Protein AF-A0A165X0E7-F1 (afdb_monomer_lite)

pLDDT: mean 76.17, std 12.95, range [45.88, 93.25]

Sequence (101 aa):
MWDSIQARAPTYFVEYLQEYWMGQDWLEKWTAMHRVGRDILSQSNTNMLIEVFHHVLKGTFLEGQQNRRVDDLIHILLSDCIKHYVLRQIRQEAGFEGRDL

Foldseek 3Di:
DVVVCCVPDDPVVVVCCCVQCVDPVNCCVPPPVNPPPQDPVRPPCVVVVVVVVVVCCCVPQVVVDDDDDPVVSVCSCVPPVVVVVVVVVVCVVVVNDDDDD

Radius of gyration: 20.68 Å; chains: 1; bounding box: 38×44×47 Å

Structure (mmCIF, N/CA/C/O backbone):
data_AF-A0A165X0E7-F1
#
_entry.id   AF-A0A165X0E7-F1
#
loop_
_atom_site.group_PDB
_atom_site.id
_atom_site.type_symbol
_atom_site.label_atom_id
_atom_site.label_alt_id
_atom_site.label_comp_id
_atom_site.label_asym_id
_atom_site.label_entity_id
_atom_site.label_seq_id
_atom_site.pdbx_PDB_ins_code
_atom_site.Cartn_x
_atom_site.Cartn_y
_atom_site.Cartn_z
_atom_site.occupancy
_atom_site.B_iso_or_equiv
_atom_site.auth_seq_id
_atom_site.auth_comp_id
_atom_site.auth_asym_id
_atom_site.auth_atom_id
_atom_site.pdbx_PDB_model_num
ATOM 1 N N . MET A 1 1 ? -6.622 24.169 20.586 1.00 61.62 1 MET A N 1
ATOM 2 C CA . MET A 1 1 ? -7.073 23.062 19.702 1.00 61.62 1 MET A CA 1
ATOM 3 C C . MET A 1 1 ? -7.477 21.835 20.512 1.00 61.62 1 MET A C 1
ATOM 5 O O . MET A 1 1 ? -8.504 21.243 20.209 1.00 61.62 1 MET A O 1
ATOM 9 N N . TRP A 1 2 ? -6.721 21.473 21.550 1.00 71.69 2 TRP A N 1
ATOM 10 C CA . TRP A 1 2 ? -7.078 20.375 22.452 1.00 71.69 2 TRP A CA 1
ATOM 11 C C . TRP A 1 2 ? -8.324 20.678 23.303 1.00 71.69 2 TRP A C 1
ATOM 13 O O . TRP A 1 2 ? -9.266 19.891 23.303 1.00 71.69 2 TRP A O 1
ATOM 23 N N . ASP A 1 3 ? -8.414 21.880 23.876 1.00 79.69 3 ASP A N 1
ATOM 24 C CA . ASP A 1 3 ? -9.551 22.283 24.726 1.00 79.69 3 ASP A CA 1
ATOM 25 C C . ASP A 1 3 ? -10.893 22.265 23.971 1.00 79.69 3 ASP A C 1
ATOM 27 O O . ASP A 1 3 ? -11.930 21.861 24.495 1.00 79.69 3 ASP A O 1
ATOM 31 N N . SER A 1 4 ? -10.875 22.630 22.684 1.00 79.44 4 SER A N 1
ATOM 32 C CA . SER A 1 4 ? -12.052 22.574 21.807 1.00 79.44 4 SER A CA 1
ATOM 33 C C . SER A 1 4 ? -12.501 21.149 21.467 1.00 79.44 4 SER A C 1
ATOM 35 O O . SER A 1 4 ? -13.669 20.944 21.143 1.00 79.44 4 SER A O 1
ATOM 37 N N . ILE A 1 5 ? -11.589 20.172 21.517 1.00 71.69 5 ILE A N 1
ATOM 38 C CA . ILE A 1 5 ? -11.895 18.751 21.307 1.00 71.69 5 ILE A CA 1
ATOM 39 C C . ILE A 1 5 ? -12.470 18.163 22.595 1.00 71.69 5 ILE A C 1
ATOM 41 O O . ILE A 1 5 ? -13.504 17.503 22.541 1.00 71.69 5 ILE A O 1
ATOM 45 N N . GLN A 1 6 ? -11.875 18.476 23.751 1.00 79.94 6 GLN A N 1
ATOM 46 C CA . GLN A 1 6 ? -12.381 18.044 25.059 1.00 79.94 6 GLN A CA 1
ATOM 47 C C . GLN A 1 6 ? -13.808 18.538 25.327 1.00 79.94 6 GLN A C 1
ATOM 49 O O . GLN A 1 6 ? -14.614 17.802 25.882 1.00 79.94 6 GLN A O 1
ATOM 54 N N . ALA A 1 7 ? -14.153 19.745 24.869 1.00 82.94 7 ALA A N 1
ATOM 55 C CA . ALA A 1 7 ? -15.501 20.296 25.014 1.00 82.94 7 ALA A CA 1
ATOM 56 C C . ALA A 1 7 ? -16.574 19.592 24.155 1.00 82.94 7 ALA A C 1
ATOM 58 O O . ALA A 1 7 ? -17.765 19.749 24.414 1.00 82.94 7 ALA A O 1
ATOM 59 N N . ARG A 1 8 ? -16.176 18.865 23.102 1.00 87.31 8 ARG A N 1
ATOM 60 C CA . ARG A 1 8 ? -17.091 18.213 22.144 1.00 87.31 8 ARG A CA 1
ATOM 61 C C . ARG A 1 8 ? -17.096 16.694 22.247 1.00 87.31 8 ARG A C 1
ATOM 63 O O . ARG A 1 8 ? -18.060 16.064 21.818 1.00 87.31 8 ARG A O 1
ATOM 70 N N . ALA A 1 9 ? -16.014 16.111 22.745 1.00 86.25 9 ALA A N 1
ATOM 71 C CA . ALA A 1 9 ? -15.857 14.674 22.830 1.00 86.25 9 ALA A CA 1
ATOM 72 C C . ALA A 1 9 ? -16.500 14.115 24.112 1.00 86.25 9 ALA A C 1
ATOM 74 O O . ALA A 1 9 ? -16.439 14.756 25.161 1.00 86.25 9 ALA A O 1
ATOM 75 N N . PRO A 1 10 ? -17.087 12.909 24.058 1.00 91.44 10 PRO A N 1
ATOM 76 C CA . PRO A 1 10 ? -17.548 12.213 25.253 1.00 91.44 10 PRO A CA 1
ATOM 77 C C . PRO A 1 10 ? -16.417 11.988 26.263 1.00 91.44 10 PRO A C 1
ATOM 79 O O . PRO A 1 10 ? -15.285 11.696 25.875 1.00 91.44 10 PRO A O 1
ATOM 82 N N . THR A 1 11 ? -16.731 12.042 27.559 1.00 88.00 11 THR A N 1
ATOM 83 C CA . THR A 1 11 ? -15.738 11.945 28.643 1.00 88.00 11 THR A CA 1
ATOM 84 C C . THR A 1 11 ? -14.897 10.670 28.566 1.00 88.00 11 THR A C 1
ATOM 86 O O . THR A 1 11 ? -13.676 10.753 28.630 1.00 88.00 11 THR A O 1
ATOM 89 N N . TYR A 1 12 ? -15.520 9.518 28.285 1.00 90.12 12 TYR A N 1
ATOM 90 C CA . TYR A 1 12 ? -14.811 8.238 28.144 1.00 90.12 12 TYR A CA 1
ATOM 91 C C . TYR A 1 12 ? -13.760 8.253 27.022 1.00 90.12 12 TYR A C 1
ATOM 93 O O . TYR A 1 12 ? -12.739 7.577 27.100 1.00 90.12 12 TYR A O 1
ATOM 101 N N . PHE A 1 13 ? -14.006 9.015 25.952 1.00 85.44 13 PHE A N 1
ATOM 102 C CA . PHE A 1 13 ? -13.075 9.125 24.833 1.00 85.44 13 PHE A CA 1
ATOM 103 C C . PHE A 1 13 ? -11.875 9.994 25.209 1.00 85.44 13 PHE A C 1
ATOM 105 O O . PHE A 1 13 ? -10.746 9.676 24.843 1.00 85.44 13 PHE A O 1
ATOM 112 N N . VAL A 1 14 ? -12.110 11.076 25.957 1.00 86.25 14 VAL A N 1
ATOM 113 C CA . VAL A 1 14 ? -11.040 11.949 26.457 1.00 86.25 14 VAL A CA 1
ATOM 114 C C . VAL A 1 14 ? -10.159 11.196 27.452 1.00 86.25 14 VAL A C 1
ATOM 116 O O . VAL A 1 14 ? -8.940 11.256 27.323 1.00 86.25 14 VAL A O 1
ATOM 119 N N . GLU A 1 15 ? -10.762 10.447 28.376 1.00 88.12 15 GLU A N 1
ATOM 120 C CA . GLU A 1 15 ? -10.051 9.606 29.349 1.00 88.12 15 GLU A CA 1
ATOM 121 C C . GLU A 1 15 ? -9.186 8.556 28.646 1.00 88.12 15 GLU A C 1
ATOM 123 O O . GLU A 1 15 ? -7.986 8.471 28.900 1.00 88.12 15 GLU A O 1
ATOM 128 N N . TYR A 1 16 ? -9.754 7.840 27.671 1.00 85.44 16 TYR A N 1
ATOM 129 C CA . TYR A 1 16 ? -9.009 6.879 26.860 1.00 85.44 16 TYR A CA 1
ATOM 130 C C . TYR A 1 16 ? -7.831 7.529 26.118 1.00 85.44 16 TYR A C 1
ATOM 132 O O . TYR A 1 16 ? -6.714 7.009 26.108 1.00 85.44 16 TYR A O 1
ATOM 140 N N . LEU A 1 17 ? -8.048 8.687 25.492 1.00 83.44 17 LEU A N 1
ATOM 141 C CA . LEU A 1 17 ? -6.983 9.362 24.755 1.00 83.44 17 LEU A CA 1
ATOM 142 C C . LEU A 1 17 ? -5.875 9.851 25.701 1.00 83.44 17 LEU A C 1
ATOM 144 O O . LEU A 1 17 ? -4.694 9.770 25.366 1.00 83.44 17 LEU A O 1
ATOM 148 N N . GLN A 1 18 ? -6.236 10.322 26.893 1.00 83.31 18 GLN A N 1
ATOM 149 C CA . GLN A 1 18 ? -5.272 10.753 27.901 1.00 83.31 18 GLN A CA 1
ATOM 150 C C . GLN A 1 18 ? -4.432 9.587 28.431 1.00 83.31 18 GLN A C 1
ATOM 152 O O . GLN A 1 18 ? -3.208 9.698 28.472 1.00 83.31 18 GLN A O 1
ATOM 157 N N . GLU A 1 19 ? -5.068 8.466 28.767 1.00 83.06 19 GLU A N 1
ATOM 158 C CA . GLU A 1 19 ? -4.415 7.289 29.347 1.00 83.06 19 GLU A CA 1
ATOM 159 C C . GLU A 1 19 ? -3.498 6.566 28.345 1.00 83.06 19 GLU A C 1
ATOM 161 O O . GLU A 1 19 ? -2.360 6.222 28.670 1.00 83.06 19 GLU A O 1
ATOM 166 N N . TYR A 1 20 ? -3.959 6.375 27.105 1.00 76.81 20 TYR A N 1
ATOM 167 C CA . TYR A 1 20 ? -3.282 5.506 26.134 1.00 76.81 20 TYR A CA 1
ATOM 168 C C . TYR A 1 20 ? -2.482 6.245 25.058 1.00 76.81 20 TYR A C 1
ATOM 170 O O . TYR A 1 20 ? -1.650 5.628 24.395 1.00 76.81 20 TYR A O 1
ATOM 178 N N . TRP A 1 21 ? -2.720 7.544 24.852 1.00 70.88 21 TRP A N 1
ATOM 179 C CA . TRP A 1 21 ? -2.078 8.301 23.769 1.00 70.88 21 TRP A CA 1
ATOM 180 C C . TRP A 1 21 ? -1.330 9.541 24.255 1.00 70.88 21 TRP A C 1
ATOM 182 O O . TRP A 1 21 ? -0.275 9.851 23.709 1.00 70.88 21 TRP A O 1
ATOM 192 N N . MET A 1 22 ? -1.817 10.239 25.284 1.00 76.44 22 MET A N 1
ATOM 193 C CA . MET A 1 22 ? -1.160 11.453 25.799 1.00 76.44 22 MET A CA 1
ATOM 194 C C . MET A 1 22 ? -0.274 11.230 27.025 1.00 76.44 22 MET A C 1
ATOM 196 O O . MET A 1 22 ? 0.378 12.173 27.473 1.00 76.44 22 MET A O 1
ATOM 200 N N . GLY A 1 23 ? -0.221 10.010 27.561 1.00 76.00 23 GLY A N 1
ATOM 201 C CA . GLY A 1 23 ? 0.721 9.661 28.620 1.00 76.00 23 GLY A CA 1
ATOM 202 C C . GLY A 1 23 ? 2.172 9.873 28.177 1.00 76.00 23 GLY A C 1
ATOM 203 O O . GLY A 1 23 ? 2.517 9.640 27.015 1.00 76.00 23 GLY A O 1
ATOM 204 N N . GLN A 1 24 ? 3.033 10.291 29.110 1.00 67.50 24 GLN A N 1
ATOM 205 C CA . GLN A 1 24 ? 4.463 10.514 28.851 1.00 67.50 24 GLN A CA 1
ATOM 206 C C . GLN A 1 24 ? 5.136 9.283 28.216 1.00 67.50 24 GLN A C 1
ATOM 208 O O . GLN A 1 24 ? 5.888 9.431 27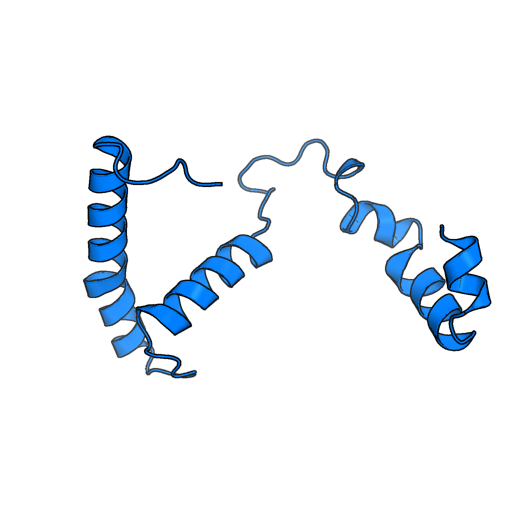.255 1.00 67.50 24 GLN A O 1
ATOM 213 N N . ASP A 1 25 ? 4.765 8.079 28.662 1.00 69.56 25 ASP A N 1
ATOM 214 C CA . ASP A 1 25 ? 5.280 6.798 28.151 1.00 69.56 25 ASP A CA 1
ATOM 215 C C . ASP A 1 25 ? 4.897 6.505 26.690 1.00 69.56 25 ASP A C 1
ATOM 217 O O . ASP A 1 25 ? 5.550 5.713 25.999 1.00 69.56 25 ASP A O 1
ATOM 221 N N . TRP A 1 26 ? 3.809 7.110 26.210 1.00 66.31 26 TRP A N 1
ATOM 222 C CA . TRP A 1 26 ? 3.324 6.954 24.842 1.00 66.31 26 TRP A CA 1
ATOM 223 C C . TRP A 1 26 ? 3.886 8.037 23.935 1.00 66.31 26 TRP A C 1
ATOM 225 O O . TRP A 1 26 ? 4.255 7.728 22.801 1.00 66.31 26 TRP A O 1
ATOM 235 N N . LEU A 1 27 ? 4.018 9.269 24.439 1.00 68.19 27 LEU A N 1
ATOM 236 C CA . LEU A 1 27 ? 4.529 10.421 23.697 1.00 68.19 27 LEU A CA 1
ATOM 237 C C . LEU A 1 27 ? 5.847 10.093 22.984 1.00 68.19 27 LEU A C 1
ATOM 239 O O . LEU A 1 27 ? 5.974 10.330 21.784 1.00 68.19 27 LEU A O 1
ATOM 243 N N . GLU A 1 28 ? 6.787 9.445 23.671 1.00 66.38 28 GLU A N 1
ATOM 244 C CA . GLU A 1 28 ? 8.077 9.052 23.089 1.00 66.38 28 GLU A CA 1
ATOM 245 C C . GLU A 1 28 ? 7.961 8.040 21.936 1.00 66.38 28 GLU A C 1
ATOM 247 O O . GLU A 1 28 ? 8.801 8.003 21.035 1.00 66.38 28 GLU A O 1
ATOM 252 N N . LYS A 1 29 ? 6.910 7.213 21.933 1.00 64.38 29 LYS A N 1
ATOM 253 C CA . LYS A 1 29 ? 6.701 6.150 20.939 1.00 64.38 29 LYS A CA 1
ATOM 254 C C . LYS A 1 29 ? 6.096 6.684 19.640 1.00 64.38 29 LYS A C 1
ATOM 256 O O . LYS A 1 29 ? 6.487 6.246 18.551 1.00 64.38 29 LYS A O 1
ATOM 261 N N . TRP A 1 30 ? 5.150 7.621 19.726 1.00 63.38 30 TRP A N 1
ATOM 262 C CA . TRP A 1 30 ? 4.431 8.119 18.547 1.00 63.38 30 TRP A CA 1
ATOM 263 C C . TRP A 1 30 ? 4.912 9.483 18.046 1.00 63.38 30 TRP A C 1
ATOM 265 O O . TRP A 1 30 ? 4.760 9.762 16.857 1.00 63.38 30 TRP A O 1
ATOM 275 N N . THR A 1 31 ? 5.539 10.318 18.881 1.00 62.94 31 THR A N 1
ATOM 276 C CA . THR A 1 31 ? 6.016 11.631 18.426 1.00 62.94 31 THR A CA 1
ATOM 277 C C . THR A 1 31 ? 7.347 11.534 17.684 1.00 62.94 31 THR A C 1
ATOM 279 O O . THR A 1 31 ? 8.305 10.899 18.121 1.00 62.94 31 THR A O 1
ATOM 282 N N . ALA A 1 32 ? 7.428 12.212 16.539 1.00 59.28 32 ALA A N 1
ATOM 283 C CA . ALA A 1 32 ? 8.634 12.229 15.716 1.00 59.28 32 ALA A CA 1
ATOM 284 C C . ALA A 1 32 ? 9.830 12.896 16.424 1.00 59.28 32 ALA A C 1
ATOM 286 O O . ALA A 1 32 ? 10.971 12.510 16.187 1.00 59.28 32 ALA A O 1
ATOM 287 N N . MET A 1 33 ? 9.572 13.856 17.322 1.00 61.75 33 MET A N 1
ATOM 288 C CA . MET A 1 33 ? 10.609 14.621 18.028 1.00 61.75 33 MET A CA 1
ATOM 289 C C . MET A 1 33 ? 11.436 13.782 19.010 1.00 61.75 33 MET A C 1
ATOM 291 O O . MET A 1 33 ? 12.589 14.114 19.255 1.00 61.75 33 MET A O 1
ATOM 295 N N . HIS A 1 34 ? 10.885 12.683 19.531 1.00 61.59 34 HIS A N 1
ATOM 296 C CA . HIS A 1 34 ? 11.590 11.786 20.453 1.00 61.59 34 HIS A CA 1
ATOM 297 C C . HIS A 1 34 ? 12.340 10.645 19.737 1.00 61.59 34 HIS A C 1
ATOM 299 O O . HIS A 1 34 ? 13.032 9.853 20.372 1.00 61.59 34 HIS A O 1
ATOM 305 N N . ARG A 1 35 ? 12.275 10.566 18.399 1.00 64.88 35 ARG A N 1
ATOM 306 C CA . ARG A 1 35 ? 12.975 9.552 17.587 1.00 64.88 35 ARG A CA 1
ATOM 307 C C . ARG A 1 35 ? 14.408 9.980 17.232 1.00 64.88 35 ARG A C 1
ATOM 309 O O . ARG A 1 35 ? 14.813 9.899 16.075 1.00 64.88 35 ARG A O 1
ATOM 316 N N . VAL A 1 36 ? 15.183 10.449 18.210 1.00 59.91 36 VAL A N 1
ATOM 317 C CA . VAL A 1 36 ? 16.567 10.918 18.001 1.00 59.91 36 VAL A CA 1
ATOM 318 C C . VAL A 1 36 ? 17.550 9.752 18.173 1.00 59.91 36 VAL A C 1
ATOM 320 O O . VAL A 1 36 ? 17.444 8.990 19.128 1.00 59.91 36 VAL A O 1
ATOM 323 N N . GLY A 1 37 ? 18.506 9.592 17.249 1.00 58.47 37 GLY A N 1
ATOM 324 C CA . GLY A 1 37 ? 19.592 8.602 17.369 1.00 58.47 37 GLY A CA 1
ATOM 325 C C . GLY A 1 37 ? 19.287 7.182 16.870 1.00 58.47 37 GLY A C 1
ATOM 326 O O . GLY A 1 37 ? 20.058 6.270 17.152 1.00 58.47 37 GLY A O 1
ATOM 327 N N . ARG A 1 38 ? 18.194 6.971 16.123 1.00 55.56 38 ARG A N 1
ATOM 328 C CA . ARG A 1 38 ? 17.927 5.690 15.445 1.00 55.56 38 ARG A CA 1
ATOM 329 C C . ARG A 1 38 ? 18.577 5.679 14.058 1.00 55.56 38 ARG A C 1
ATOM 331 O O . ARG A 1 38 ? 18.278 6.546 13.238 1.00 55.56 38 ARG A O 1
ATOM 338 N N . ASP A 1 39 ? 19.457 4.707 13.823 1.00 52.19 39 ASP A N 1
ATOM 339 C CA . ASP A 1 39 ? 20.061 4.379 12.521 1.00 52.19 39 ASP A CA 1
ATOM 340 C C . ASP A 1 39 ? 18.987 3.954 11.504 1.00 52.19 39 ASP A C 1
ATOM 342 O O . ASP A 1 39 ? 17.929 3.484 11.914 1.00 52.19 39 ASP A O 1
ATOM 346 N N . ILE A 1 40 ? 19.236 4.068 10.197 1.00 52.81 40 ILE A N 1
ATOM 347 C CA . ILE A 1 40 ? 18.274 3.755 9.123 1.00 52.81 40 ILE A CA 1
ATOM 348 C C . ILE A 1 40 ? 17.736 2.314 9.191 1.00 52.81 40 ILE A C 1
ATOM 350 O O . ILE A 1 40 ? 16.591 2.057 8.829 1.00 52.81 40 ILE A O 1
ATOM 354 N N . LEU A 1 41 ? 18.515 1.387 9.759 1.00 50.19 41 LEU A N 1
ATOM 355 C CA . LEU A 1 41 ? 18.107 0.000 10.021 1.00 50.19 41 LEU A CA 1
ATOM 356 C C . LEU A 1 41 ? 17.146 -0.139 11.218 1.00 50.19 41 LEU A C 1
ATOM 358 O O . LEU A 1 41 ? 16.434 -1.132 11.344 1.00 50.19 41 LEU A O 1
ATOM 362 N N . SER A 1 42 ? 17.107 0.868 12.091 1.00 52.12 42 SER A N 1
ATOM 363 C CA . SER A 1 42 ? 16.225 0.983 13.263 1.00 52.12 42 SER A CA 1
ATOM 364 C C . SER A 1 42 ? 15.138 2.062 13.108 1.00 52.12 42 SER A C 1
ATOM 366 O O . SER A 1 42 ? 14.160 2.070 13.860 1.00 52.12 42 SER A O 1
ATOM 368 N N . GLN A 1 43 ? 15.249 2.925 12.090 1.00 49.00 43 GLN A N 1
ATOM 369 C CA . GLN A 1 43 ? 14.177 3.750 11.527 1.00 49.00 43 GLN A CA 1
ATOM 370 C C . GLN A 1 43 ? 13.338 2.934 10.561 1.00 49.00 43 GLN A C 1
ATOM 372 O O . GLN A 1 43 ? 13.065 3.334 9.431 1.00 49.00 43 GLN A O 1
ATOM 377 N N . SER A 1 44 ? 12.879 1.779 11.002 1.00 46.75 44 SER A N 1
ATOM 378 C CA . SER A 1 44 ? 11.823 1.168 10.248 1.00 46.75 44 SER A CA 1
ATOM 379 C C . SER A 1 44 ? 10.517 1.794 10.725 1.00 46.75 44 SER A C 1
ATOM 381 O O . SER A 1 44 ? 9.890 1.360 11.687 1.00 46.75 44 SER A O 1
ATOM 383 N N . ASN A 1 45 ? 10.050 2.790 9.968 1.00 51.44 45 ASN A N 1
ATOM 384 C CA . ASN A 1 45 ? 8.626 2.857 9.641 1.00 51.44 45 ASN A CA 1
ATOM 385 C C . ASN A 1 45 ? 8.268 1.592 8.817 1.00 51.44 45 ASN A C 1
ATOM 387 O O . ASN A 1 45 ? 7.677 1.706 7.746 1.00 51.44 45 ASN A O 1
ATOM 391 N N . THR A 1 46 ? 8.678 0.394 9.270 1.00 49.69 46 THR A N 1
ATOM 392 C CA . THR A 1 46 ? 8.493 -0.898 8.606 1.00 49.69 46 THR A CA 1
ATOM 393 C C . THR A 1 46 ? 7.024 -1.047 8.341 1.00 49.69 46 THR A C 1
ATOM 395 O O . THR A 1 46 ? 6.667 -1.365 7.224 1.00 49.69 46 THR A O 1
ATOM 398 N N . ASN A 1 47 ? 6.182 -0.719 9.327 1.00 57.25 47 ASN A N 1
ATOM 399 C CA . ASN A 1 47 ? 4.743 -0.743 9.133 1.00 57.25 47 ASN A CA 1
ATOM 400 C C . ASN A 1 47 ? 4.325 0.130 7.959 1.00 57.25 47 ASN A C 1
ATOM 402 O O . ASN A 1 47 ? 3.728 -0.409 7.051 1.00 57.25 47 ASN A O 1
ATOM 406 N N . MET A 1 48 ? 4.701 1.408 7.876 1.00 69.12 48 MET A N 1
ATOM 407 C CA . MET A 1 48 ? 4.199 2.232 6.769 1.00 69.12 48 MET A CA 1
ATOM 408 C C . MET A 1 48 ? 4.773 1.835 5.406 1.00 69.12 48 MET A C 1
ATOM 410 O O . MET A 1 48 ? 4.026 1.784 4.439 1.00 69.12 48 MET A O 1
ATOM 414 N N . LEU A 1 49 ? 6.070 1.530 5.296 1.00 67.31 49 LEU A N 1
ATOM 415 C CA . LEU A 1 49 ? 6.658 1.142 4.006 1.00 67.31 49 LEU A CA 1
ATOM 416 C C . LEU A 1 49 ? 6.196 -0.248 3.559 1.00 67.31 49 LEU A C 1
ATOM 418 O O . LEU A 1 49 ? 5.895 -0.439 2.383 1.00 67.31 49 LEU A O 1
ATOM 422 N N . ILE A 1 50 ? 6.089 -1.204 4.486 1.00 73.50 50 ILE A N 1
ATOM 423 C CA . ILE A 1 50 ? 5.556 -2.541 4.201 1.00 73.50 50 ILE A CA 1
ATOM 424 C C . ILE A 1 50 ? 4.052 -2.468 3.945 1.00 73.50 50 ILE A C 1
ATOM 426 O O . ILE A 1 50 ? 3.586 -3.159 3.052 1.00 73.50 50 ILE A O 1
ATOM 430 N N . GLU A 1 51 ? 3.288 -1.630 4.648 1.00 76.62 51 GLU A N 1
ATOM 431 C CA . GLU A 1 51 ? 1.858 -1.412 4.388 1.00 76.62 51 GLU A CA 1
ATOM 432 C C . GLU A 1 51 ? 1.652 -0.784 3.013 1.00 76.62 51 GLU A C 1
ATOM 434 O O . GLU A 1 51 ? 0.849 -1.290 2.234 1.00 76.62 51 GLU A O 1
ATOM 439 N N . VAL A 1 52 ? 2.406 0.262 2.666 1.00 80.31 52 VAL A N 1
ATOM 440 C CA . VAL A 1 52 ? 2.364 0.883 1.333 1.00 80.31 52 VAL A CA 1
ATOM 441 C C . VAL A 1 52 ? 2.748 -0.135 0.261 1.00 80.31 52 VAL A C 1
ATOM 443 O O . VAL A 1 52 ? 2.025 -0.283 -0.726 1.00 80.31 52 VAL A O 1
ATOM 446 N N . PHE A 1 53 ? 3.826 -0.896 0.464 1.00 83.19 53 PHE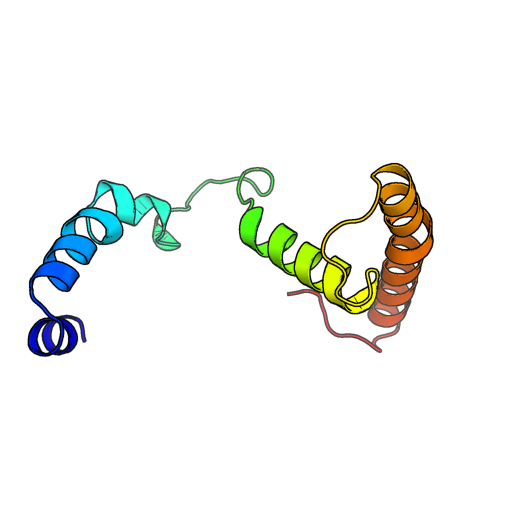 A N 1
ATOM 447 C CA . PHE A 1 53 ? 4.205 -1.976 -0.445 1.00 83.19 53 PHE A CA 1
ATOM 448 C C . PHE A 1 53 ? 3.112 -3.042 -0.545 1.00 83.19 53 PHE A C 1
ATOM 450 O O . PHE A 1 53 ? 2.777 -3.472 -1.641 1.00 83.19 53 PHE A O 1
ATOM 457 N N . HIS A 1 54 ? 2.501 -3.435 0.568 1.00 83.56 54 HIS A N 1
ATOM 458 C CA . HIS A 1 54 ? 1.429 -4.420 0.606 1.00 83.56 54 HIS A CA 1
ATOM 459 C C . HIS A 1 54 ? 0.164 -3.912 -0.098 1.00 83.56 54 HIS A C 1
ATOM 461 O O . HIS A 1 54 ? -0.499 -4.676 -0.797 1.00 83.56 54 HIS A O 1
ATOM 467 N N . HIS A 1 55 ? -0.154 -2.620 0.005 1.00 83.88 55 HIS A N 1
ATOM 468 C CA . HIS A 1 55 ? -1.224 -1.992 -0.768 1.00 83.88 55 HIS A CA 1
ATOM 469 C C . HIS A 1 55 ? -0.942 -2.048 -2.271 1.00 83.88 55 HIS A C 1
ATOM 471 O O . HIS A 1 55 ? -1.833 -2.413 -3.040 1.00 83.88 55 HIS A O 1
ATOM 477 N N . VAL A 1 56 ? 0.292 -1.752 -2.690 1.00 85.75 56 VAL A N 1
ATOM 478 C CA . VAL A 1 56 ? 0.721 -1.855 -4.093 1.00 85.75 56 VAL A CA 1
ATOM 479 C C . VAL A 1 56 ? 0.696 -3.308 -4.568 1.00 85.75 56 VAL A C 1
ATOM 481 O O . VAL A 1 56 ? 0.156 -3.578 -5.638 1.00 85.75 56 VAL A O 1
ATOM 484 N N . LEU A 1 57 ? 1.209 -4.243 -3.765 1.00 87.69 57 LEU A N 1
ATOM 485 C CA . LEU A 1 57 ? 1.189 -5.682 -4.020 1.00 87.69 57 LEU A CA 1
ATOM 486 C C . LEU A 1 57 ? -0.244 -6.160 -4.253 1.00 87.69 57 LEU A C 1
ATOM 488 O O . LEU A 1 57 ? -0.558 -6.733 -5.295 1.00 87.69 57 LEU A O 1
ATOM 492 N N . LYS A 1 58 ? -1.139 -5.838 -3.318 1.00 85.56 58 LYS A N 1
ATOM 493 C CA . LYS A 1 58 ? -2.548 -6.210 -3.384 1.00 85.56 58 LYS A CA 1
ATOM 494 C C . LYS A 1 58 ? -3.259 -5.587 -4.584 1.00 85.56 58 LYS A C 1
ATOM 496 O O . LYS A 1 58 ? -3.992 -6.289 -5.272 1.00 85.56 58 LYS A O 1
ATOM 501 N N . GLY A 1 59 ? -3.073 -4.291 -4.827 1.00 85.75 59 GLY A N 1
ATOM 502 C CA . GLY A 1 59 ? -3.790 -3.560 -5.874 1.00 85.75 59 GLY A CA 1
ATOM 503 C C . GLY A 1 59 ? -3.270 -3.822 -7.287 1.00 85.75 59 GLY A C 1
ATOM 504 O O . GLY A 1 59 ? -4.064 -3.953 -8.211 1.00 85.75 59 GLY A O 1
ATOM 505 N N . THR A 1 60 ? -1.951 -3.916 -7.449 1.00 85.12 60 THR A N 1
ATOM 506 C CA . THR A 1 60 ? -1.291 -3.936 -8.766 1.00 85.12 60 THR A CA 1
ATOM 507 C C . THR A 1 60 ? -0.968 -5.352 -9.231 1.00 85.12 60 THR A C 1
ATOM 509 O O . THR A 1 60 ? -1.054 -5.626 -10.422 1.00 85.12 60 THR A O 1
ATOM 512 N N . PHE A 1 61 ? -0.606 -6.253 -8.312 1.00 86.69 61 PHE A N 1
ATOM 513 C CA . PHE A 1 61 ? -0.091 -7.585 -8.661 1.00 86.69 61 PHE A CA 1
ATOM 514 C C . PHE A 1 61 ? -1.023 -8.729 -8.252 1.00 86.69 61 PHE A C 1
ATOM 516 O O . PHE A 1 61 ? -1.012 -9.781 -8.880 1.00 86.69 61 PHE A O 1
ATOM 523 N N . LEU A 1 62 ? -1.845 -8.544 -7.214 1.00 87.19 62 LEU A N 1
ATOM 524 C CA . LEU A 1 62 ? -2.796 -9.563 -6.753 1.00 87.19 62 LEU A CA 1
ATOM 525 C C . LEU A 1 62 ? -4.248 -9.283 -7.170 1.00 87.19 62 LEU A C 1
ATOM 527 O O . LEU A 1 62 ? -5.136 -10.014 -6.740 1.00 87.19 62 LEU A O 1
ATOM 531 N N . GLU A 1 63 ? -4.504 -8.253 -7.985 1.00 83.62 63 GLU A N 1
ATOM 532 C CA . GLU A 1 63 ? -5.846 -7.891 -8.489 1.00 83.62 63 GLU A CA 1
ATOM 533 C C . GLU A 1 63 ? -6.899 -7.696 -7.373 1.00 83.62 63 GLU A C 1
ATOM 535 O O . GLU A 1 63 ? -8.087 -7.963 -7.541 1.00 83.62 63 GLU A O 1
ATOM 540 N N . GLY A 1 64 ? -6.472 -7.267 -6.183 1.00 76.00 64 GLY A N 1
ATOM 541 C CA . GLY A 1 64 ? -7.339 -7.089 -5.016 1.00 76.00 64 GLY A CA 1
ATOM 542 C C . GLY A 1 64 ? -7.651 -8.368 -4.226 1.00 76.00 64 GLY A C 1
ATOM 543 O O . GLY A 1 64 ? -8.303 -8.279 -3.180 1.00 76.00 64 GLY A O 1
ATOM 544 N N . GLN A 1 65 ? -7.165 -9.537 -4.658 1.00 74.44 65 GLN A N 1
ATOM 545 C CA . GLN A 1 65 ? -7.337 -10.815 -3.958 1.00 74.44 65 GLN A CA 1
ATOM 546 C C . GLN A 1 65 ? -6.539 -10.829 -2.646 1.00 74.44 65 GLN A C 1
ATOM 548 O O . GLN A 1 65 ? -5.390 -10.394 -2.591 1.00 74.44 65 GLN A O 1
ATOM 553 N N . GLN A 1 66 ? -7.157 -11.316 -1.566 1.00 67.75 66 GLN A N 1
ATOM 554 C CA . GLN A 1 66 ? -6.598 -11.197 -0.212 1.00 67.75 66 GLN A CA 1
ATOM 555 C C . GLN A 1 66 ? -5.709 -12.364 0.221 1.00 67.75 66 GLN A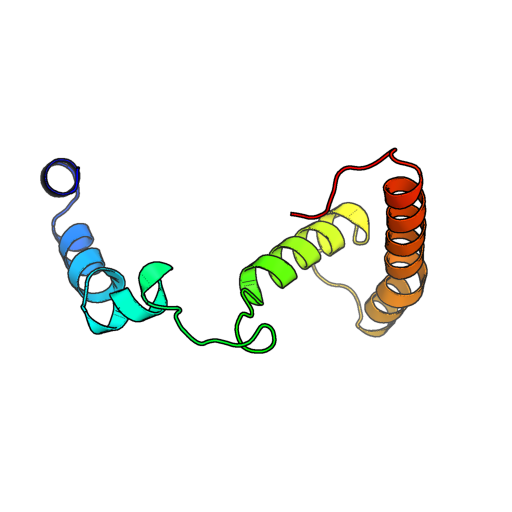 C 1
ATOM 557 O O . GLN A 1 66 ? -4.944 -12.181 1.157 1.00 67.75 66 GLN A O 1
ATOM 562 N N . ASN A 1 67 ? -5.763 -13.521 -0.446 1.00 67.44 67 ASN A N 1
ATOM 563 C CA . ASN A 1 67 ? -4.935 -14.675 -0.100 1.00 67.44 67 ASN A CA 1
ATOM 564 C C . ASN A 1 67 ? -4.535 -15.452 -1.351 1.00 67.44 67 ASN A C 1
ATOM 566 O O . ASN A 1 67 ? -5.391 -15.905 -2.109 1.00 67.44 67 ASN A O 1
ATOM 570 N N . ARG A 1 68 ? -3.228 -15.645 -1.526 1.00 73.44 68 ARG A N 1
ATOM 571 C CA . ARG A 1 68 ? -2.657 -16.560 -2.513 1.00 73.44 68 ARG A CA 1
ATOM 572 C C . ARG A 1 68 ? -1.816 -17.611 -1.812 1.00 73.44 68 ARG A C 1
ATOM 574 O O . ARG A 1 68 ? -1.354 -17.416 -0.688 1.00 73.44 68 ARG A O 1
ATOM 581 N N . ARG A 1 69 ? -1.632 -18.740 -2.486 1.00 88.06 69 ARG A N 1
ATOM 582 C CA . ARG A 1 69 ? -0.720 -19.784 -2.026 1.00 88.06 69 ARG A CA 1
ATOM 583 C C . ARG A 1 69 ? 0.703 -19.216 -1.983 1.00 88.06 69 ARG A C 1
ATOM 585 O O . ARG A 1 69 ? 1.059 -18.399 -2.827 1.00 88.06 69 ARG A O 1
ATOM 592 N N . VAL A 1 70 ? 1.506 -19.629 -1.004 1.00 86.44 70 VAL A N 1
ATOM 593 C CA . VAL A 1 70 ? 2.844 -19.053 -0.771 1.00 86.44 70 VAL A CA 1
ATOM 594 C C . VAL A 1 70 ? 3.758 -19.198 -1.994 1.00 86.44 70 VAL A C 1
ATOM 596 O O . VAL A 1 70 ? 4.481 -18.269 -2.323 1.00 86.44 70 VAL A O 1
ATOM 599 N N . ASP A 1 71 ? 3.697 -20.323 -2.701 1.00 90.75 71 ASP A N 1
ATOM 600 C CA . ASP A 1 71 ? 4.426 -20.567 -3.952 1.00 90.75 71 ASP A CA 1
ATOM 601 C C . ASP A 1 71 ? 4.021 -19.609 -5.076 1.00 90.75 71 ASP A C 1
ATOM 603 O O . ASP A 1 71 ? 4.894 -19.047 -5.734 1.00 90.75 71 ASP A O 1
ATOM 607 N N . ASP A 1 72 ? 2.721 -19.366 -5.255 1.00 88.81 72 ASP A N 1
ATOM 608 C CA . ASP A 1 72 ? 2.219 -18.409 -6.247 1.00 88.81 72 ASP A CA 1
ATOM 609 C C . ASP A 1 72 ? 2.623 -16.973 -5.879 1.00 88.81 72 ASP A C 1
ATOM 611 O O . ASP A 1 72 ? 3.085 -16.206 -6.719 1.00 88.81 72 ASP A O 1
ATOM 615 N N . LEU A 1 73 ? 2.561 -16.626 -4.589 1.00 89.06 73 LEU A N 1
ATOM 616 C CA . LEU A 1 73 ? 3.036 -15.335 -4.095 1.00 89.06 73 LEU A CA 1
ATOM 617 C C . LEU A 1 73 ? 4.536 -15.142 -4.361 1.00 89.06 73 LEU A C 1
ATOM 619 O O . LEU A 1 73 ? 4.937 -14.089 -4.850 1.00 89.06 73 LEU A O 1
ATOM 623 N N . ILE A 1 74 ? 5.366 -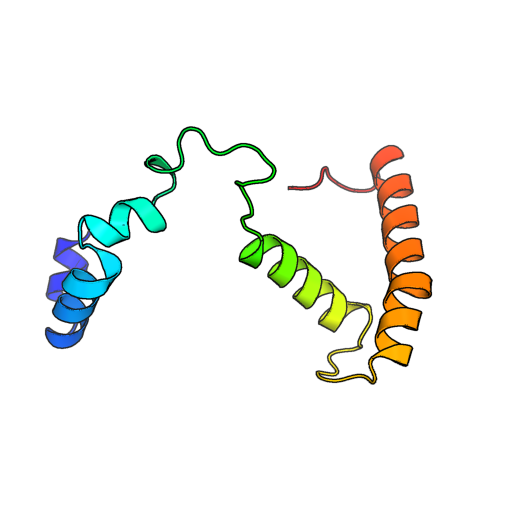16.149 -4.075 1.00 90.25 74 ILE A N 1
ATOM 624 C CA . ILE A 1 74 ? 6.807 -16.105 -4.366 1.00 90.25 74 ILE A CA 1
ATOM 625 C C . ILE A 1 74 ? 7.037 -15.943 -5.871 1.00 90.25 74 ILE A C 1
ATOM 627 O O . ILE A 1 74 ? 7.883 -15.144 -6.275 1.00 90.25 74 ILE A O 1
ATOM 631 N N . HIS A 1 75 ? 6.275 -16.657 -6.702 1.00 93.25 75 HIS A N 1
ATOM 632 C CA . HIS A 1 75 ? 6.375 -16.534 -8.151 1.00 93.25 75 HIS A CA 1
ATOM 633 C C . HIS A 1 75 ? 6.062 -15.111 -8.627 1.00 93.25 75 HIS A C 1
ATOM 635 O O . HIS A 1 75 ? 6.854 -14.552 -9.382 1.00 93.25 75 HIS A O 1
ATOM 641 N N . ILE A 1 76 ? 4.978 -14.500 -8.145 1.00 90.31 76 ILE A N 1
ATOM 642 C CA . ILE A 1 76 ? 4.575 -13.127 -8.495 1.00 90.31 76 ILE A CA 1
ATOM 643 C C . ILE A 1 76 ? 5.620 -12.110 -8.023 1.00 90.31 76 ILE A C 1
ATOM 645 O O . ILE A 1 76 ? 6.020 -11.224 -8.782 1.00 90.31 76 ILE A O 1
ATOM 649 N N . LEU A 1 77 ? 6.118 -12.256 -6.790 1.00 89.69 77 LEU A N 1
ATOM 650 C CA . LEU A 1 77 ? 7.148 -11.371 -6.242 1.00 89.69 77 LEU A CA 1
ATOM 651 C C . LEU A 1 77 ? 8.426 -11.401 -7.090 1.00 89.69 77 LEU A C 1
ATOM 653 O O . LEU A 1 77 ? 8.984 -10.351 -7.402 1.00 89.69 77 LEU A O 1
ATOM 657 N N . LEU A 1 78 ? 8.879 -12.588 -7.497 1.00 91.81 78 LEU A N 1
ATOM 658 C CA . LEU A 1 78 ? 10.102 -12.733 -8.288 1.00 91.81 78 LEU A CA 1
ATOM 659 C C . LEU A 1 78 ? 9.907 -12.369 -9.764 1.00 91.81 78 LEU A C 1
ATOM 661 O O . LEU A 1 78 ? 10.810 -11.815 -10.389 1.00 91.81 78 LEU A O 1
ATOM 665 N N . SER A 1 79 ? 8.748 -12.686 -10.334 1.00 89.69 79 SER A N 1
ATOM 666 C CA . SER A 1 79 ? 8.518 -12.579 -11.776 1.00 89.69 79 SER A CA 1
ATOM 667 C C . SER A 1 79 ? 7.985 -11.214 -12.173 1.00 89.69 79 SER A C 1
ATOM 669 O O . SER A 1 79 ? 8.467 -10.645 -13.150 1.00 89.69 79 SER A O 1
ATOM 671 N N . ASP A 1 80 ? 7.016 -10.689 -11.426 1.00 89.19 80 ASP A N 1
ATOM 672 C CA . ASP A 1 80 ? 6.240 -9.519 -11.832 1.00 89.19 80 ASP A CA 1
ATOM 673 C C . ASP A 1 80 ? 6.646 -8.286 -11.032 1.00 89.19 80 ASP A C 1
ATOM 675 O O . ASP A 1 80 ? 6.907 -7.235 -11.624 1.00 89.19 80 ASP A O 1
ATOM 679 N N . CYS A 1 81 ? 6.800 -8.410 -9.707 1.00 87.81 81 CYS A N 1
ATOM 680 C CA . CYS A 1 81 ? 7.219 -7.276 -8.883 1.00 87.81 81 CYS A CA 1
ATOM 681 C C . CYS A 1 81 ? 8.632 -6.807 -9.248 1.00 87.81 81 CYS A C 1
ATOM 683 O O . CYS A 1 81 ? 8.819 -5.617 -9.493 1.00 87.81 81 CYS A O 1
ATOM 685 N N . ILE A 1 82 ? 9.614 -7.711 -9.363 1.00 88.88 82 ILE A N 1
ATOM 686 C CA . ILE A 1 82 ? 10.984 -7.323 -9.752 1.00 88.88 82 ILE A CA 1
ATOM 687 C C . ILE A 1 82 ? 10.986 -6.608 -11.109 1.00 88.88 82 ILE A C 1
ATOM 689 O O . ILE A 1 82 ? 11.552 -5.523 -11.224 1.00 88.88 82 ILE A O 1
ATOM 693 N N . LYS A 1 83 ? 10.318 -7.164 -12.130 1.00 89.62 83 LYS A N 1
ATOM 694 C CA . LYS A 1 83 ? 10.250 -6.533 -13.461 1.00 89.62 83 LYS A CA 1
ATOM 695 C C . LYS A 1 83 ? 9.623 -5.146 -13.400 1.00 89.62 83 LYS A C 1
ATOM 697 O O . LYS A 1 83 ? 10.129 -4.225 -14.036 1.00 89.62 83 LYS A O 1
ATOM 702 N N . HIS A 1 84 ? 8.547 -4.989 -12.634 1.00 88.75 84 HIS A N 1
ATOM 703 C CA . HIS A 1 84 ? 7.889 -3.702 -12.458 1.00 88.75 84 HIS A CA 1
ATOM 704 C C . HIS A 1 84 ? 8.832 -2.664 -11.843 1.00 88.75 84 HIS A C 1
ATOM 706 O O . HIS A 1 84 ? 8.966 -1.578 -12.399 1.00 88.75 84 HIS A O 1
ATOM 712 N N . TYR A 1 85 ? 9.522 -2.993 -10.747 1.00 85.56 85 TYR A N 1
ATOM 713 C CA . TYR A 1 85 ? 10.422 -2.046 -10.081 1.00 85.56 85 TYR A CA 1
ATOM 714 C C . TYR A 1 85 ? 11.677 -1.731 -10.899 1.00 85.56 85 TYR A C 1
ATOM 716 O O . TYR A 1 85 ? 12.103 -0.581 -10.915 1.00 85.56 85 TYR A O 1
ATOM 724 N N . VAL A 1 86 ? 12.216 -2.695 -11.648 1.00 89.25 86 VAL A N 1
ATOM 725 C CA . VAL A 1 86 ? 13.319 -2.437 -12.589 1.00 89.25 86 VAL A CA 1
ATOM 726 C C . VAL A 1 86 ? 12.882 -1.463 -13.685 1.00 89.25 86 VAL A C 1
ATOM 728 O O . VAL A 1 86 ? 13.576 -0.488 -13.963 1.00 89.25 86 VAL A O 1
ATOM 731 N N . LEU A 1 87 ? 11.709 -1.677 -14.292 1.00 87.56 87 LEU A N 1
ATOM 732 C CA . LEU A 1 87 ? 11.178 -0.766 -15.313 1.00 87.56 87 LEU A CA 1
ATOM 733 C C . LEU A 1 87 ? 10.883 0.625 -14.746 1.00 87.56 87 LEU A C 1
ATOM 735 O O . LEU A 1 87 ? 11.152 1.627 -15.407 1.00 87.56 87 LEU A O 1
ATOM 739 N N . ARG A 1 88 ? 10.343 0.679 -13.530 1.00 84.56 88 ARG A N 1
ATOM 740 C CA . ARG A 1 88 ? 10.077 1.915 -12.796 1.00 84.56 88 ARG A CA 1
ATOM 741 C C . ARG A 1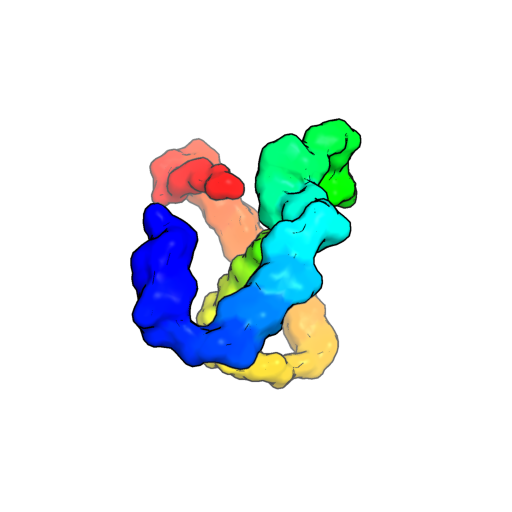 88 ? 11.365 2.704 -12.555 1.00 84.56 88 ARG A C 1
ATOM 743 O O . ARG A 1 88 ? 11.419 3.885 -12.875 1.00 84.56 88 ARG A O 1
ATOM 750 N N . GLN A 1 89 ? 12.423 2.040 -12.094 1.00 85.12 89 GLN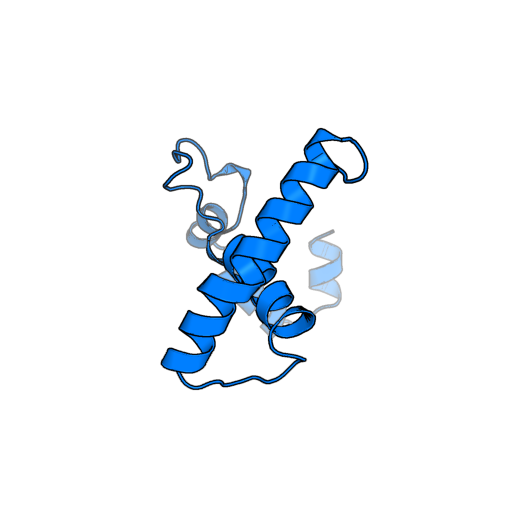 A N 1
ATOM 751 C CA . GLN A 1 89 ? 13.730 2.661 -11.884 1.00 85.12 89 GLN A CA 1
ATOM 752 C C . GLN A 1 89 ? 14.306 3.226 -13.190 1.00 85.12 89 GLN A C 1
ATOM 754 O O . GLN A 1 89 ? 14.716 4.381 -13.225 1.00 85.12 89 GLN A O 1
ATOM 759 N N . ILE A 1 90 ? 14.264 2.462 -14.287 1.00 86.50 90 ILE A N 1
ATOM 760 C CA . ILE A 1 90 ? 14.721 2.939 -15.605 1.00 86.50 90 ILE A CA 1
ATOM 761 C C . ILE A 1 90 ? 13.946 4.197 -16.030 1.00 86.50 90 ILE A C 1
ATOM 763 O O . ILE A 1 90 ? 14.517 5.140 -16.577 1.00 86.50 90 ILE A O 1
ATOM 767 N N . ARG A 1 91 ? 12.634 4.237 -15.772 1.00 84.62 91 ARG A N 1
ATOM 768 C CA . ARG A 1 91 ? 11.792 5.406 -16.067 1.00 84.62 91 ARG A CA 1
ATOM 769 C C . ARG A 1 91 ? 12.118 6.601 -15.178 1.00 84.62 91 ARG A C 1
ATOM 771 O O . ARG A 1 91 ? 12.136 7.718 -15.689 1.00 84.62 91 ARG A O 1
ATOM 778 N N . GLN A 1 92 ? 12.397 6.382 -13.895 1.00 81.19 92 GLN A N 1
ATOM 779 C CA . GLN A 1 92 ? 12.855 7.425 -12.972 1.00 81.19 92 GLN A CA 1
ATOM 780 C C . GLN A 1 92 ? 14.199 8.012 -13.417 1.00 81.19 92 GLN A C 1
ATOM 782 O O . GLN A 1 92 ? 14.334 9.231 -13.499 1.00 81.19 92 GLN A O 1
ATOM 787 N N . GLU A 1 93 ? 15.166 7.167 -13.781 1.00 82.69 93 GLU A N 1
ATOM 788 C CA . GLU A 1 93 ? 16.475 7.589 -14.301 1.00 82.69 93 GLU A CA 1
ATOM 789 C C . GLU A 1 93 ? 16.346 8.385 -15.608 1.00 82.69 93 GLU A C 1
ATOM 791 O O . GLU A 1 93 ? 17.059 9.365 -15.820 1.00 82.69 93 GLU A O 1
ATOM 796 N N . ALA A 1 94 ? 15.387 8.016 -16.459 1.00 86.69 94 ALA A N 1
ATOM 797 C CA . ALA A 1 94 ? 15.051 8.746 -17.678 1.00 86.69 94 ALA A CA 1
ATOM 798 C C . ALA A 1 94 ? 14.175 10.000 -17.443 1.00 86.69 94 ALA A C 1
ATOM 800 O O . ALA A 1 94 ? 13.852 10.704 -18.399 1.00 86.69 94 ALA A O 1
ATOM 801 N N . GLY A 1 95 ? 13.794 10.297 -16.195 1.00 86.19 95 GLY A N 1
ATOM 802 C CA . GLY A 1 95 ? 13.028 11.489 -15.814 1.00 86.19 95 GLY A CA 1
ATOM 803 C C . GLY A 1 95 ? 11.517 11.412 -16.066 1.00 86.19 95 GLY A C 1
ATOM 804 O O . GLY A 1 95 ? 10.837 12.432 -15.979 1.00 86.19 95 GLY A O 1
ATOM 805 N N . PHE A 1 96 ? 10.975 10.230 -16.372 1.00 79.56 96 PHE A N 1
ATOM 806 C CA . PHE A 1 96 ? 9.535 10.018 -16.576 1.00 79.56 96 PHE A CA 1
ATOM 807 C C . PHE A 1 96 ? 8.752 9.839 -15.270 1.00 79.56 96 PHE A C 1
ATOM 809 O O . PHE A 1 96 ? 7.524 9.908 -15.280 1.00 79.56 96 PHE A O 1
ATOM 816 N N . GLU A 1 97 ? 9.440 9.609 -14.153 1.00 71.12 97 GLU A N 1
ATOM 817 C CA . GLU A 1 97 ? 8.833 9.397 -12.840 1.00 71.12 97 GLU A CA 1
ATOM 818 C C . GLU A 1 97 ? 9.533 10.242 -11.762 1.00 71.12 97 GLU A C 1
ATOM 820 O O . GLU A 1 97 ? 10.725 10.534 -11.856 1.00 71.12 97 GLU A O 1
ATOM 825 N N . GLY A 1 98 ? 8.775 10.679 -10.749 1.00 69.38 98 GLY A N 1
ATOM 826 C CA . GLY A 1 98 ? 9.292 11.492 -9.643 1.00 69.38 98 GLY A CA 1
ATOM 827 C C . GLY A 1 98 ? 10.219 10.706 -8.709 1.00 69.38 98 GLY A C 1
ATOM 828 O O . GLY A 1 98 ? 10.196 9.475 -8.696 1.00 69.38 98 GLY A O 1
ATOM 829 N N . ARG A 1 99 ? 11.025 11.423 -7.908 1.00 53.84 99 ARG A N 1
ATOM 830 C CA . ARG A 1 99 ? 11.844 10.804 -6.849 1.00 53.84 99 ARG A CA 1
ATOM 831 C C . ARG A 1 99 ? 10.935 10.077 -5.858 1.00 53.84 99 ARG A C 1
ATOM 833 O O . ARG A 1 99 ? 9.870 10.597 -5.525 1.00 53.84 99 ARG A O 1
ATOM 840 N N . ASP A 1 100 ? 11.376 8.911 -5.396 1.00 60.50 100 ASP A N 1
ATOM 841 C CA . ASP A 1 100 ? 10.704 8.208 -4.304 1.00 60.50 100 ASP A CA 1
ATOM 842 C C . ASP A 1 100 ? 10.641 9.114 -3.057 1.00 60.50 100 ASP A C 1
ATOM 844 O O . ASP A 1 100 ? 11.575 9.880 -2.797 1.00 60.50 100 ASP A O 1
ATOM 848 N N . LEU A 1 101 ? 9.495 9.072 -2.363 1.00 45.88 101 LEU A N 1
ATOM 849 C CA . LEU A 1 101 ? 9.201 9.835 -1.141 1.00 45.88 101 LEU A CA 1
ATOM 850 C C . LEU A 1 101 ? 10.129 9.457 0.017 1.00 45.88 101 LEU A C 1
ATOM 852 O O . LEU A 1 101 ? 10.317 8.239 0.236 1.00 45.88 101 LEU A O 1
#

Secondary structure (DSSP, 8-state):
-HHHHHTTS-HHHHHHHHHHTSSHHHHHHH-GGG-TT--TTT---HHHHHHHHHHHIIIIISTT-S---HHHHHHHIIIIIHHHHHHHHHHHHTTSSPPP-